Protein AF-X1EH40-F1 (afdb_monomer_lite)

Foldseek 3Di:
DLVVLQVQLVVLLVQLVVLLCVQQVVPDDPVCNPPDDSLRSLQPTDSPSSLRSLVSSCVSPVQPPSSLLVVLSSCVSNLVLVSSLVSLVSNVVSPDQDLSSLLSNLLSCLSVPNLPVSLVSCAVRPCSLVVLLCCLVPPCVVVVVLSSNLSSLSNSCNNPVPPPSSVVSNVVSVVSVVVD

Radius of gyration: 17.13 Å; chains: 1; bounding box: 47×36×47 Å

Secondary structure (DSSP, 8-state):
-HHHHHHHHHHHHHHHHHHHHHHHHTT--TT-TTSS-HHHHHHHS--HHHHHHHHHHHHH-TT-HHHHHHHHHHHHHTT-HHHHHHHHHHHHHTT--SHHHHHHHHHHHHHTT-HHHHHHHTTT-TTHHHHHHHHIIIIIITTT-HHHHHHHHHHHHHH-TT-HHHHHHHHHHHHHHTT-

Sequence (180 aa):
FLFNQEILSSWNSNIGAINQTRAELAYYDPKNFTKSTIDQIRRSIDLSQAENGFNQALINNTANATALHRLTQIKMSRREFSLALEHMQAAWDSGHRDDVTRLLFSDALVADGQPSPAAGVVRNVPRAEGRLMYQAWYRYRQDQDYQRAVYAWQTVMLLNPDSANAKRGLEDAQKRLNQQ

Organism: NCBI:txid412755

pLDDT: mean 94.75, std 6.6, range [62.47, 98.81]

InterPro domains:
  IPR011990 Tetratricopeptide-like helical domain superfamily [G3DSA: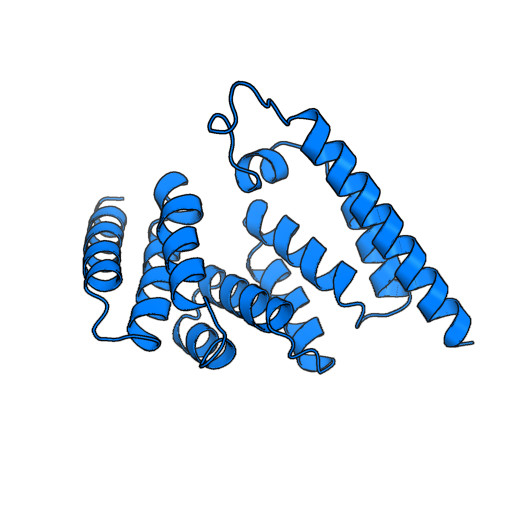1.25.40.10] (35-180)
  IPR011990 Tetratricopeptide-like helical domain superfamily [SSF48452] (47-179)

Structure (mmCIF, N/CA/C/O backbone):
data_AF-X1EH40-F1
#
_entry.id   AF-X1EH40-F1
#
loop_
_atom_site.group_PDB
_atom_site.id
_atom_site.type_symbol
_atom_site.label_atom_id
_atom_site.label_alt_id
_atom_site.label_comp_id
_atom_site.label_asym_id
_atom_site.label_entity_id
_atom_site.label_seq_id
_atom_site.pdbx_PDB_ins_code
_atom_site.Cartn_x
_atom_site.Cartn_y
_atom_site.Cartn_z
_atom_site.occupancy
_atom_site.B_iso_or_equiv
_atom_site.auth_seq_id
_atom_site.auth_comp_id
_atom_site.auth_asym_id
_atom_site.auth_atom_id
_atom_site.pdbx_PDB_model_num
ATOM 1 N N . PHE A 1 1 ? -25.151 -2.953 22.126 1.00 62.47 1 PHE A N 1
ATOM 2 C CA . PHE A 1 1 ? -23.733 -3.333 22.297 1.00 62.47 1 PHE A CA 1
ATOM 3 C C . PHE A 1 1 ? -22.882 -2.989 21.072 1.00 62.47 1 PHE A C 1
ATOM 5 O O . PHE A 1 1 ? -21.914 -2.269 21.260 1.00 62.47 1 PHE A O 1
ATOM 12 N N . LEU A 1 2 ? -23.265 -3.368 19.841 1.00 68.81 2 LEU A N 1
ATOM 13 C CA . LEU A 1 2 ? -22.500 -3.051 18.613 1.00 68.81 2 LEU A CA 1
ATOM 14 C C . LEU A 1 2 ? -22.354 -1.543 18.312 1.00 68.81 2 LEU A C 1
ATOM 16 O O . LEU A 1 2 ? -21.268 -1.083 17.984 1.00 68.81 2 LEU A O 1
ATOM 20 N N . PHE A 1 3 ? -23.407 -0.747 18.527 1.00 74.00 3 PHE A N 1
ATOM 21 C CA . PHE A 1 3 ? -23.386 0.702 18.264 1.00 74.00 3 PHE A CA 1
ATOM 22 C C . PHE A 1 3 ? -22.286 1.461 19.037 1.00 74.00 3 PHE A C 1
ATOM 24 O O . PHE A 1 3 ? -21.640 2.357 18.502 1.00 74.00 3 PHE A O 1
ATOM 31 N N . ASN A 1 4 ? -22.009 1.062 20.284 1.00 86.94 4 ASN A N 1
ATOM 32 C CA . ASN A 1 4 ? -20.937 1.676 21.073 1.00 86.94 4 ASN A CA 1
ATOM 33 C C . ASN A 1 4 ? -19.551 1.302 20.530 1.00 86.94 4 ASN A C 1
ATOM 35 O O . ASN A 1 4 ? -18.644 2.127 20.574 1.00 86.94 4 ASN A O 1
ATOM 39 N N . GLN A 1 5 ? -19.385 0.086 20.001 1.00 90.00 5 GLN A N 1
ATOM 40 C CA . GLN A 1 5 ? -18.120 -0.363 19.417 1.00 90.00 5 GLN A CA 1
ATOM 41 C C . GLN A 1 5 ? -17.812 0.367 18.108 1.00 90.00 5 GLN A C 1
ATOM 43 O O . GLN A 1 5 ? -16.675 0.775 17.895 1.00 90.00 5 GLN A O 1
ATOM 48 N N . GLU A 1 6 ? -18.815 0.621 17.266 1.00 90.88 6 GLU A N 1
ATOM 49 C CA . GLU A 1 6 ? -18.632 1.415 16.045 1.00 90.88 6 GLU A CA 1
ATOM 50 C C . GLU A 1 6 ? -18.223 2.860 16.357 1.00 90.88 6 GLU A C 1
ATOM 52 O O . GLU A 1 6 ? -17.269 3.368 15.766 1.00 90.88 6 GLU A O 1
ATOM 57 N N . ILE A 1 7 ? -18.867 3.502 17.340 1.00 93.00 7 ILE A N 1
ATOM 58 C CA . ILE A 1 7 ? -18.489 4.851 17.789 1.00 93.00 7 ILE A CA 1
ATOM 59 C C . ILE A 1 7 ? -17.058 4.865 18.332 1.00 93.00 7 ILE A C 1
ATOM 61 O O . ILE A 1 7 ? -16.264 5.722 17.942 1.00 93.00 7 ILE A O 1
ATOM 65 N N . LEU A 1 8 ? -16.710 3.912 19.203 1.00 94.69 8 LEU A N 1
ATOM 66 C CA . LEU A 1 8 ? -15.356 3.796 19.749 1.00 94.69 8 LEU A CA 1
ATOM 67 C C . LEU A 1 8 ? -14.327 3.530 18.648 1.00 94.69 8 LEU A C 1
ATOM 69 O O . LEU A 1 8 ? -13.231 4.088 18.683 1.00 94.69 8 LEU A O 1
ATOM 73 N N . SER A 1 9 ? -14.673 2.719 17.650 1.00 96.06 9 SER A N 1
ATOM 74 C CA . SER A 1 9 ? -13.803 2.449 16.512 1.00 96.06 9 SER A CA 1
ATOM 75 C C . SER A 1 9 ? -13.550 3.713 15.688 1.00 96.06 9 SER A C 1
ATOM 77 O O . SER A 1 9 ? -12.394 4.079 15.458 1.00 96.06 9 SER A O 1
ATOM 79 N N . SER A 1 10 ? -14.606 4.439 15.311 1.00 95.56 10 SER A N 1
ATOM 80 C CA . SER A 1 10 ? -14.475 5.699 14.573 1.00 95.56 10 SER A CA 1
ATOM 81 C C . SER A 1 10 ? -13.688 6.739 15.369 1.00 95.56 10 SER A C 1
ATOM 83 O O . SER A 1 10 ? -12.766 7.349 14.828 1.00 95.56 10 SER A O 1
ATOM 85 N N . TRP A 1 11 ? -13.974 6.887 16.665 1.00 96.00 11 TRP A N 1
ATOM 86 C CA . TRP A 1 11 ? -13.242 7.781 17.564 1.00 96.00 11 TRP A CA 1
ATOM 87 C C . TRP A 1 11 ? -11.739 7.480 17.587 1.00 96.00 11 TRP A C 1
ATOM 89 O O . TRP A 1 11 ? -10.923 8.366 17.326 1.00 96.00 11 TRP A O 1
ATOM 99 N N . ASN A 1 12 ? -11.370 6.220 17.824 1.00 97.88 12 ASN A N 1
ATOM 100 C CA . ASN A 1 12 ? -9.972 5.796 17.872 1.00 97.88 12 ASN A CA 1
ATOM 101 C C . ASN A 1 12 ? -9.265 5.981 16.520 1.00 97.88 12 ASN A C 1
ATOM 103 O O . ASN A 1 12 ? -8.137 6.477 16.480 1.00 97.88 12 ASN A O 1
ATOM 107 N N . SER A 1 13 ? -9.938 5.671 15.405 1.00 97.00 13 SER A N 1
ATOM 108 C CA . SER A 1 13 ? -9.366 5.868 14.066 1.00 97.00 13 SER A CA 1
ATOM 109 C C . SER A 1 13 ? -9.135 7.351 13.741 1.00 97.00 13 SER A C 1
ATOM 111 O O . SER A 1 13 ? -8.110 7.700 13.155 1.00 97.00 13 SER A O 1
ATOM 113 N N . ASN A 1 14 ? -10.022 8.243 14.196 1.00 97.69 14 ASN A N 1
ATOM 114 C CA . ASN A 1 14 ? -9.869 9.687 14.026 1.00 97.69 14 ASN A CA 1
ATOM 115 C C . ASN A 1 14 ? -8.721 10.248 14.874 1.00 97.69 14 ASN A C 1
ATOM 117 O O . ASN A 1 14 ? -7.925 11.040 14.369 1.00 97.69 14 ASN A O 1
ATOM 121 N N . ILE A 1 15 ? -8.582 9.811 16.131 1.00 97.69 15 ILE A N 1
ATOM 122 C CA . ILE A 1 15 ? -7.424 10.182 16.962 1.00 97.69 15 ILE A CA 1
ATOM 123 C C . ILE A 1 15 ? -6.126 9.695 16.313 1.00 97.69 15 ILE A C 1
ATOM 125 O O . ILE A 1 15 ? -5.173 10.469 16.211 1.00 97.69 15 ILE A O 1
ATOM 129 N N . GLY A 1 16 ? -6.094 8.451 15.825 1.00 97.94 16 GLY A N 1
ATOM 130 C CA . GLY A 1 16 ? -4.943 7.907 15.102 1.00 97.94 16 GLY A CA 1
ATOM 131 C C . GLY A 1 16 ? -4.559 8.774 13.898 1.00 97.94 16 GLY A C 1
ATOM 132 O O . GLY A 1 16 ? -3.396 9.146 13.744 1.00 97.94 16 GLY A O 1
ATOM 133 N N . ALA A 1 17 ? -5.546 9.188 13.097 1.00 97.62 17 ALA A N 1
ATOM 134 C CA . ALA A 1 17 ? -5.336 10.055 11.939 1.00 97.62 17 ALA A CA 1
ATOM 135 C C . ALA A 1 17 ? -4.817 11.454 12.318 1.00 97.62 17 ALA A C 1
ATOM 137 O O . ALA A 1 17 ? -3.932 11.985 11.640 1.00 97.62 17 ALA A O 1
ATOM 138 N N . ILE A 1 18 ? -5.324 12.044 13.406 1.00 97.81 18 ILE A N 1
ATOM 139 C CA . ILE A 1 18 ? -4.829 13.324 13.932 1.00 97.81 18 ILE A CA 1
ATOM 140 C C . ILE A 1 18 ? -3.374 13.181 14.386 1.00 97.81 18 ILE A C 1
ATOM 142 O O . ILE A 1 18 ? -2.536 13.994 13.997 1.00 97.81 18 ILE A O 1
ATOM 146 N N . ASN A 1 19 ? -3.054 12.143 15.160 1.00 97.69 19 ASN A N 1
ATOM 147 C CA . ASN A 1 19 ? -1.696 11.899 15.648 1.00 97.69 19 ASN A CA 1
ATOM 148 C C . ASN A 1 19 ? -0.714 11.677 14.493 1.00 97.69 19 ASN A C 1
ATOM 150 O O . ASN A 1 19 ? 0.349 12.296 14.476 1.00 97.69 19 ASN A O 1
ATOM 154 N N . GLN A 1 20 ? -1.097 10.882 13.488 1.00 97.44 20 GLN A N 1
ATOM 155 C CA . GLN A 1 20 ? -0.295 10.684 12.281 1.00 97.44 20 GLN A CA 1
ATOM 156 C C . GLN A 1 20 ? -0.038 12.009 11.564 1.00 97.44 20 GLN A C 1
ATOM 158 O O . GLN A 1 20 ? 1.103 12.334 11.253 1.00 97.44 20 GLN A O 1
ATOM 163 N N . THR A 1 21 ? -1.089 12.799 11.340 1.00 95.12 21 THR A N 1
ATOM 164 C CA . THR A 1 21 ? -0.983 14.080 10.631 1.00 95.12 21 THR A CA 1
ATOM 165 C C . THR A 1 21 ? -0.082 15.057 11.382 1.00 95.12 21 THR A C 1
ATOM 167 O O . THR A 1 21 ? 0.744 15.721 10.766 1.00 95.12 21 THR A O 1
ATOM 170 N N . ARG A 1 22 ? -0.193 15.137 12.715 1.00 95.38 22 ARG A N 1
ATOM 171 C CA . ARG A 1 22 ? 0.672 15.999 13.539 1.00 95.38 22 ARG A CA 1
ATOM 172 C C . ARG A 1 22 ? 2.133 15.564 13.468 1.00 95.38 22 ARG A C 1
ATOM 174 O O . ARG A 1 22 ? 2.998 16.422 13.318 1.00 95.38 22 ARG A O 1
ATOM 181 N N . ALA A 1 23 ? 2.393 14.260 13.545 1.00 94.38 23 ALA A N 1
ATOM 182 C CA . ALA A 1 23 ? 3.742 13.718 13.438 1.00 94.38 23 ALA A CA 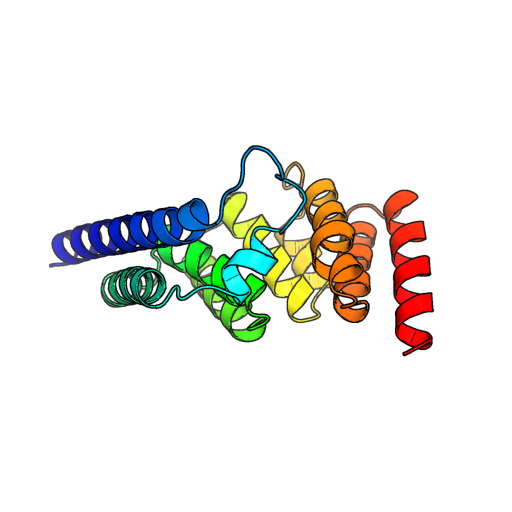1
ATOM 183 C C . ALA A 1 23 ? 4.346 13.989 12.050 1.00 94.38 23 ALA A C 1
ATOM 185 O O . ALA A 1 23 ? 5.477 14.446 11.954 1.00 94.38 23 ALA A O 1
ATOM 186 N N . GLU A 1 24 ? 3.580 13.782 10.975 1.00 93.56 24 GLU A N 1
ATOM 187 C CA . GLU A 1 24 ? 4.025 14.029 9.598 1.00 93.56 24 GLU A CA 1
ATOM 188 C C . GLU A 1 24 ? 4.256 15.523 9.317 1.00 93.56 24 GLU A C 1
ATOM 190 O O . GLU A 1 24 ? 5.284 15.897 8.750 1.00 93.56 24 GLU A O 1
ATOM 195 N N . LEU A 1 25 ? 3.337 16.397 9.748 1.00 91.19 25 LEU A N 1
ATOM 196 C CA . LEU A 1 25 ? 3.435 17.843 9.522 1.00 91.19 25 LEU A CA 1
ATOM 197 C C . LEU A 1 25 ? 4.578 18.503 10.295 1.00 91.19 25 LEU A C 1
ATOM 199 O O . LEU A 1 25 ? 5.074 19.534 9.851 1.00 91.19 25 LEU A O 1
ATOM 203 N N . ALA A 1 26 ? 5.040 17.920 11.404 1.00 90.44 26 ALA A N 1
ATOM 204 C CA . ALA A 1 26 ? 6.204 18.430 12.130 1.00 90.44 26 ALA A CA 1
ATOM 205 C C . ALA A 1 26 ? 7.493 18.425 11.281 1.00 90.44 26 ALA A C 1
ATOM 207 O O . ALA A 1 26 ? 8.421 19.178 11.565 1.00 90.44 26 ALA A O 1
ATOM 208 N N . TYR A 1 27 ? 7.533 17.607 10.225 1.00 86.44 27 TYR A N 1
ATOM 209 C CA . TYR A 1 27 ? 8.657 17.491 9.292 1.00 86.44 27 TYR A CA 1
ATOM 210 C C . TYR A 1 27 ? 8.355 18.108 7.922 1.00 86.44 27 TYR A C 1
ATOM 212 O O . TYR A 1 27 ? 9.181 18.038 7.011 1.00 86.44 27 TYR A O 1
ATOM 220 N N . TYR A 1 28 ? 7.178 18.717 7.766 1.00 80.12 28 TYR A N 1
ATOM 221 C CA . TYR A 1 28 ? 6.794 19.385 6.537 1.00 80.12 28 TYR A CA 1
ATOM 222 C C . TYR A 1 28 ? 7.520 20.727 6.404 1.00 80.12 28 TYR A C 1
ATOM 224 O O . TYR A 1 28 ? 7.293 21.651 7.185 1.00 80.12 28 TYR A O 1
ATOM 232 N N . ASP A 1 29 ? 8.366 20.849 5.380 1.00 81.25 29 ASP A N 1
ATOM 233 C CA . ASP A 1 29 ? 9.013 22.108 5.012 1.00 81.25 29 ASP A CA 1
ATOM 234 C C . ASP A 1 29 ? 8.425 22.639 3.691 1.00 81.25 29 ASP A C 1
ATOM 236 O O . ASP A 1 29 ? 8.780 22.140 2.616 1.00 81.25 29 ASP A O 1
ATOM 240 N N . PRO A 1 30 ? 7.558 23.671 3.725 1.00 78.62 30 PRO A N 1
ATOM 241 C CA . PRO A 1 30 ? 6.945 24.221 2.518 1.00 78.62 30 PRO A CA 1
ATOM 242 C C . PRO A 1 30 ? 7.959 24.860 1.561 1.00 78.62 30 PRO A C 1
ATOM 244 O O . PRO A 1 30 ? 7.657 25.012 0.379 1.00 78.62 30 PRO A O 1
ATOM 247 N N . LYS A 1 31 ? 9.155 25.237 2.036 1.00 81.75 31 LYS A N 1
ATOM 248 C CA . LYS A 1 31 ? 10.212 25.815 1.191 1.00 81.75 31 LYS A CA 1
ATOM 249 C C . LYS A 1 31 ? 11.043 24.744 0.486 1.00 81.75 31 LYS A C 1
ATOM 251 O O . LYS A 1 31 ? 11.683 25.050 -0.513 1.00 81.75 31 LYS A O 1
ATOM 256 N N . ASN A 1 32 ? 11.013 23.503 0.976 1.00 77.00 32 ASN A N 1
ATOM 257 C CA . ASN A 1 32 ? 11.803 22.386 0.459 1.00 77.00 32 ASN A CA 1
ATOM 258 C C . ASN A 1 32 ? 10.954 21.111 0.313 1.00 77.00 32 ASN A C 1
ATOM 260 O O . ASN A 1 32 ? 11.335 20.043 0.794 1.00 77.00 32 ASN A O 1
ATOM 264 N N . PHE A 1 33 ? 9.816 21.205 -0.384 1.00 66.75 33 PHE A N 1
ATOM 265 C CA . PHE A 1 33 ? 8.851 20.102 -0.532 1.00 66.75 33 PHE A CA 1
ATOM 266 C C . PHE A 1 33 ? 9.461 18.810 -1.114 1.00 66.75 33 PHE A C 1
ATOM 268 O O . PHE A 1 33 ? 8.977 17.714 -0.853 1.00 66.75 33 PHE A O 1
ATOM 275 N N . THR A 1 34 ? 10.538 18.912 -1.896 1.00 65.94 34 THR A N 1
ATOM 276 C CA . THR A 1 34 ? 11.214 17.760 -2.516 1.00 65.94 34 THR A CA 1
ATOM 277 C C . THR A 1 34 ? 12.274 17.108 -1.629 1.00 65.94 34 THR A C 1
ATOM 279 O O . THR A 1 34 ? 12.855 16.108 -2.043 1.00 65.94 34 THR A O 1
ATOM 282 N N . LYS A 1 35 ? 12.574 17.667 -0.447 1.00 74.94 35 LYS A N 1
ATOM 283 C CA . LYS A 1 35 ? 13.685 17.203 0.399 1.00 74.94 35 LYS A CA 1
ATOM 284 C C . LYS A 1 35 ? 13.466 15.790 0.934 1.00 74.94 35 LYS A C 1
ATOM 286 O O . LYS A 1 35 ? 14.419 15.020 0.982 1.00 74.94 35 LYS A O 1
ATOM 291 N N . SER A 1 36 ? 12.229 15.468 1.301 1.00 76.75 36 SER A N 1
ATOM 292 C CA . SER A 1 36 ? 11.855 14.146 1.794 1.00 76.75 36 SER A CA 1
ATOM 293 C C . SER A 1 36 ? 10.485 13.749 1.265 1.00 76.75 36 SER A C 1
ATOM 295 O O . SER A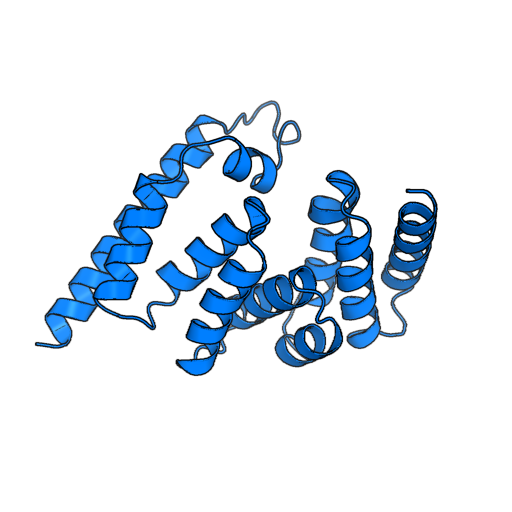 1 36 ? 9.540 14.536 1.298 1.00 76.75 36 SER A O 1
ATOM 297 N N . THR A 1 37 ? 10.357 12.508 0.810 1.00 82.44 37 THR A N 1
ATOM 298 C CA . THR A 1 37 ? 9.058 11.922 0.478 1.00 82.44 37 THR A CA 1
ATOM 299 C C . THR A 1 37 ? 8.252 11.642 1.743 1.00 82.44 37 THR A C 1
ATOM 301 O O . THR A 1 37 ? 8.813 11.461 2.825 1.00 82.44 37 THR A O 1
ATOM 304 N N . ILE A 1 38 ? 6.924 11.537 1.624 1.00 86.25 38 ILE A N 1
ATOM 305 C CA . ILE A 1 38 ? 6.092 11.145 2.774 1.00 86.25 38 ILE A CA 1
ATOM 306 C C . ILE A 1 38 ? 6.475 9.755 3.307 1.00 86.25 38 ILE A C 1
ATOM 308 O O . ILE A 1 38 ? 6.437 9.521 4.510 1.00 86.25 38 ILE A O 1
ATOM 312 N N . ASP A 1 39 ? 6.906 8.845 2.426 1.00 88.81 39 ASP A N 1
ATOM 313 C CA . ASP A 1 39 ? 7.389 7.519 2.815 1.00 88.81 39 ASP A CA 1
ATOM 314 C C . ASP A 1 39 ? 8.721 7.596 3.574 1.00 88.81 39 ASP A C 1
ATOM 316 O O . ASP A 1 39 ? 8.914 6.880 4.554 1.00 88.81 39 ASP A O 1
ATOM 320 N N . GLN A 1 40 ? 9.634 8.482 3.166 1.00 87.69 40 GLN A N 1
ATOM 321 C CA . GLN A 1 40 ? 10.877 8.740 3.899 1.00 87.69 40 GLN A CA 1
ATOM 322 C C . GLN A 1 40 ? 10.592 9.321 5.285 1.00 87.69 40 GLN A C 1
ATOM 324 O O . GLN A 1 40 ? 11.159 8.839 6.262 1.00 87.69 40 GLN A O 1
ATOM 329 N N . ILE A 1 41 ? 9.664 10.277 5.386 1.00 90.38 41 ILE A N 1
ATOM 330 C CA . ILE A 1 41 ? 9.236 10.850 6.669 1.00 90.38 41 ILE A CA 1
ATOM 331 C C . ILE A 1 41 ? 8.664 9.755 7.576 1.00 90.38 41 ILE A C 1
ATOM 333 O O . ILE A 1 41 ? 9.138 9.571 8.691 1.00 90.38 41 ILE A O 1
ATOM 337 N N . ARG A 1 42 ? 7.702 8.961 7.093 1.00 94.12 42 ARG A N 1
ATOM 338 C CA . ARG A 1 42 ? 7.080 7.872 7.874 1.00 94.12 42 ARG A CA 1
ATOM 339 C C . ARG A 1 42 ? 8.065 6.800 8.340 1.00 94.12 42 ARG A C 1
ATOM 341 O O . ARG A 1 42 ? 7.819 6.159 9.359 1.00 94.12 42 ARG A O 1
ATOM 348 N N . ARG A 1 43 ? 9.165 6.595 7.611 1.00 91.69 43 ARG A N 1
ATOM 349 C CA . ARG A 1 43 ? 10.258 5.704 8.029 1.00 91.69 43 ARG A CA 1
ATOM 350 C C . ARG A 1 43 ? 11.093 6.272 9.167 1.00 91.69 43 ARG A C 1
ATOM 352 O O . ARG A 1 43 ? 11.623 5.494 9.951 1.00 91.69 43 ARG A O 1
ATOM 359 N N . SER A 1 44 ? 11.247 7.592 9.233 1.00 90.75 44 SER A N 1
ATOM 360 C CA . SER A 1 44 ? 12.174 8.246 10.159 1.00 90.75 44 SER A CA 1
ATOM 361 C C . SER A 1 44 ? 11.530 8.774 11.440 1.00 90.75 44 SER A C 1
ATOM 363 O O . SER A 1 44 ? 12.254 9.248 12.311 1.00 90.75 44 SER A O 1
ATOM 365 N N . ILE A 1 45 ? 10.200 8.755 11.550 1.00 94.25 45 ILE A N 1
ATOM 366 C CA . ILE A 1 45 ? 9.474 9.338 12.687 1.00 94.25 45 ILE A CA 1
ATOM 367 C C . ILE A 1 45 ? 8.759 8.275 13.519 1.00 94.25 45 ILE A C 1
ATOM 369 O O . ILE A 1 45 ? 8.380 7.208 13.025 1.00 94.25 45 ILE A O 1
ATOM 373 N N . ASP A 1 46 ? 8.524 8.600 14.789 1.00 95.88 46 ASP A N 1
ATOM 374 C CA . ASP A 1 46 ? 7.677 7.790 15.653 1.00 95.88 46 ASP A CA 1
ATOM 375 C C . ASP A 1 46 ? 6.194 7.980 15.285 1.00 95.88 46 ASP A C 1
ATOM 377 O O . ASP A 1 46 ? 5.653 9.085 15.341 1.00 95.88 46 ASP A O 1
ATOM 381 N N . LEU A 1 47 ? 5.539 6.881 14.904 1.00 97.12 47 LEU A N 1
ATOM 382 C CA . LEU A 1 47 ? 4.102 6.816 14.609 1.00 97.12 47 LEU A CA 1
ATOM 383 C C . LEU A 1 47 ? 3.347 5.933 15.609 1.00 97.12 47 LEU A C 1
ATOM 385 O O . LEU A 1 47 ? 2.176 5.630 15.384 1.00 97.12 47 LEU A O 1
ATOM 389 N N . SER A 1 48 ? 3.978 5.542 16.719 1.00 97.44 48 SER A N 1
ATOM 390 C CA . SER A 1 48 ? 3.417 4.625 17.716 1.00 97.44 48 SER A CA 1
ATOM 391 C C . SER A 1 48 ? 2.048 5.076 18.231 1.00 97.44 48 SER A C 1
ATOM 393 O O . SER A 1 48 ? 1.119 4.274 18.319 1.00 97.44 48 SER A O 1
ATOM 395 N N . GLN A 1 49 ? 1.871 6.375 18.496 1.00 97.56 49 GLN A N 1
ATOM 396 C CA . GLN A 1 49 ? 0.585 6.927 18.934 1.00 97.56 49 GLN A CA 1
ATOM 397 C C . GLN A 1 49 ? -0.507 6.831 17.862 1.00 97.56 49 GLN A C 1
ATOM 399 O O . GLN A 1 49 ? -1.678 6.630 18.192 1.00 97.56 49 GLN A O 1
ATOM 404 N N . ALA A 1 50 ? -0.146 6.985 16.587 1.00 98.12 50 ALA A N 1
ATOM 405 C CA . ALA A 1 50 ? -1.084 6.831 15.482 1.00 98.12 50 ALA A CA 1
ATOM 406 C C . ALA A 1 50 ? -1.471 5.360 15.293 1.00 98.12 50 ALA A C 1
ATOM 408 O O . ALA A 1 50 ? -2.658 5.036 15.266 1.00 98.12 50 ALA A O 1
ATOM 409 N N . GLU A 1 51 ? -0.474 4.472 15.238 1.00 98.38 51 GLU A N 1
ATOM 410 C CA . GLU A 1 51 ? -0.669 3.025 15.118 1.00 98.38 51 GLU A CA 1
ATOM 411 C C . GLU A 1 51 ? -1.502 2.475 16.277 1.00 98.38 51 GLU A C 1
ATOM 413 O O . GLU A 1 51 ? -2.416 1.693 16.039 1.00 98.38 51 GLU A O 1
ATOM 418 N N . ASN A 1 52 ? -1.274 2.935 17.513 1.00 98.31 52 ASN A N 1
ATOM 419 C CA . ASN A 1 52 ? -2.105 2.550 18.651 1.00 98.31 52 ASN A CA 1
ATOM 420 C C . ASN A 1 52 ? -3.571 2.960 18.448 1.00 98.31 52 ASN A C 1
ATOM 422 O O . ASN A 1 52 ? -4.460 2.143 18.657 1.00 98.31 52 ASN A O 1
ATOM 426 N N . GLY A 1 53 ? -3.840 4.186 17.986 1.00 98.38 53 GLY A N 1
ATOM 427 C CA . GLY A 1 53 ? -5.205 4.627 17.677 1.00 98.38 53 GLY A CA 1
ATOM 428 C C . GLY A 1 53 ? -5.884 3.744 16.625 1.00 98.38 53 GLY A C 1
ATOM 429 O O . GLY A 1 53 ? -7.021 3.313 16.811 1.00 98.38 53 GLY A O 1
ATOM 430 N N . PHE A 1 54 ? -5.177 3.395 15.548 1.00 98.62 54 PHE A N 1
ATOM 431 C CA . PHE A 1 54 ? -5.715 2.492 14.527 1.00 98.62 54 PHE A CA 1
ATOM 432 C C . PHE A 1 54 ? -5.918 1.067 15.052 1.00 98.62 54 PHE A C 1
ATOM 434 O O . PHE A 1 54 ? -6.967 0.478 14.811 1.00 98.62 54 PHE A O 1
ATOM 441 N N . ASN A 1 55 ? -4.984 0.533 15.836 1.00 98.44 55 ASN A N 1
ATOM 442 C CA . ASN A 1 55 ? -5.120 -0.790 16.441 1.00 98.44 55 ASN A CA 1
ATOM 443 C C . ASN A 1 55 ? -6.301 -0.844 17.423 1.00 98.44 55 ASN A C 1
ATOM 445 O O . ASN A 1 55 ? -7.087 -1.786 17.383 1.00 98.44 55 ASN A O 1
ATOM 449 N N . GLN A 1 56 ? -6.502 0.194 18.243 1.00 98.31 56 GLN A N 1
ATOM 450 C CA . GLN A 1 56 ? -7.689 0.309 19.100 1.00 98.31 56 GLN A CA 1
ATOM 451 C C . GLN A 1 56 ? -8.980 0.396 18.280 1.00 98.31 56 GLN A C 1
ATOM 453 O O . GLN A 1 56 ? -10.004 -0.171 18.670 1.00 98.31 56 GLN A O 1
ATOM 458 N N . ALA A 1 57 ? -8.952 1.058 17.122 1.00 98.31 57 ALA A N 1
ATOM 459 C CA . ALA A 1 57 ? -10.094 1.063 16.220 1.00 98.31 57 ALA A CA 1
ATOM 460 C C . ALA A 1 57 ? -10.424 -0.348 15.707 1.00 98.31 57 ALA A C 1
ATOM 462 O O . ALA A 1 57 ? -11.600 -0.718 15.702 1.00 98.31 57 ALA A O 1
ATOM 463 N N . LEU A 1 58 ? -9.405 -1.138 15.352 1.00 98.00 58 LEU A N 1
ATOM 464 C CA . LEU A 1 58 ? -9.560 -2.516 14.873 1.00 98.00 58 LEU A CA 1
ATOM 465 C C . LEU A 1 58 ? -9.999 -3.502 15.959 1.00 98.00 58 LEU A C 1
ATOM 467 O O . LEU A 1 58 ? -10.756 -4.418 15.658 1.00 98.00 58 LEU A O 1
ATOM 471 N N . ILE A 1 59 ? -9.604 -3.290 17.218 1.00 97.62 59 ILE A N 1
ATOM 472 C CA . ILE A 1 59 ? -10.117 -4.074 18.357 1.00 97.62 59 ILE A CA 1
ATOM 473 C C . ILE A 1 59 ? -11.641 -3.922 18.480 1.00 97.62 59 ILE A C 1
ATOM 475 O O . ILE A 1 59 ? -12.337 -4.882 18.801 1.00 97.62 59 ILE A O 1
ATOM 479 N N . ASN A 1 60 ? -12.167 -2.721 18.223 1.00 96.44 60 ASN A N 1
ATOM 480 C CA . ASN A 1 60 ? -13.601 -2.442 18.324 1.00 96.44 60 ASN A CA 1
ATOM 481 C C . ASN A 1 60 ? -14.376 -2.790 17.043 1.00 96.44 60 ASN A C 1
ATOM 483 O O . ASN A 1 60 ? -15.538 -3.175 17.117 1.00 96.44 60 ASN A O 1
ATOM 487 N N . ASN A 1 61 ? -13.752 -2.643 15.875 1.00 97.50 61 ASN A N 1
ATOM 488 C CA . ASN A 1 61 ? -14.309 -3.039 14.587 1.00 97.50 61 ASN A CA 1
ATOM 489 C C . ASN A 1 61 ? -13.165 -3.432 13.646 1.00 97.50 61 ASN A C 1
ATOM 491 O O . ASN A 1 61 ? -12.483 -2.568 13.088 1.00 97.50 61 ASN A O 1
ATOM 495 N N . THR A 1 62 ? -12.995 -4.736 13.440 1.00 97.31 62 THR A N 1
ATOM 496 C CA . THR A 1 62 ? -11.934 -5.306 12.598 1.00 97.31 62 THR A CA 1
ATOM 497 C C . THR A 1 62 ? -12.042 -4.888 11.131 1.00 97.31 62 THR A C 1
ATOM 499 O O . THR A 1 62 ? -11.044 -4.915 10.418 1.00 97.31 62 THR A O 1
ATOM 502 N N . ALA A 1 63 ? -13.224 -4.445 10.691 1.00 97.12 63 ALA A N 1
ATOM 503 C CA . ALA A 1 63 ? -13.505 -3.973 9.342 1.00 97.12 63 ALA A CA 1
ATOM 504 C C . ALA A 1 63 ? -13.397 -2.442 9.192 1.00 97.12 63 ALA A C 1
ATOM 506 O O . ALA A 1 63 ? -13.855 -1.897 8.185 1.00 97.12 63 ALA A O 1
ATOM 507 N N . ASN A 1 64 ? -12.836 -1.706 10.161 1.00 98.19 64 ASN A N 1
ATOM 508 C CA . ASN A 1 64 ? -12.703 -0.249 10.050 1.00 98.19 64 ASN A CA 1
ATOM 509 C C . ASN A 1 64 ? -11.750 0.139 8.898 1.00 98.19 64 ASN A C 1
ATOM 511 O O . ASN A 1 64 ? -10.527 0.068 9.031 1.00 98.19 64 ASN A O 1
ATOM 515 N N . ALA A 1 65 ? -12.322 0.599 7.780 1.00 97.38 65 ALA A N 1
ATOM 516 C CA . ALA A 1 65 ? -11.581 0.934 6.564 1.00 97.38 65 ALA A CA 1
ATOM 517 C C . ALA A 1 65 ? -10.506 2.006 6.796 1.00 97.38 65 ALA A C 1
ATOM 519 O O . ALA A 1 65 ? -9.379 1.848 6.334 1.00 97.38 65 ALA A O 1
ATOM 520 N N . THR A 1 66 ? -10.807 3.055 7.570 1.00 97.75 66 THR A N 1
ATOM 521 C CA . THR A 1 66 ? -9.841 4.119 7.883 1.00 97.75 66 THR A CA 1
ATOM 522 C C . THR A 1 66 ? -8.602 3.555 8.571 1.00 97.75 66 THR A C 1
ATOM 524 O O . THR A 1 66 ? -7.482 3.872 8.172 1.00 97.75 66 THR A O 1
ATOM 527 N N . ALA A 1 67 ? -8.789 2.710 9.587 1.00 98.56 67 ALA A N 1
ATOM 528 C CA . ALA A 1 67 ? -7.685 2.102 10.317 1.00 98.56 67 ALA A CA 1
ATOM 529 C C . ALA A 1 67 ? -6.862 1.163 9.420 1.00 98.56 67 ALA A C 1
ATOM 531 O O . ALA A 1 67 ? -5.639 1.297 9.369 1.00 98.56 67 ALA A O 1
ATOM 532 N N . LEU A 1 68 ? -7.520 0.286 8.653 1.00 98.75 68 LEU A N 1
ATOM 533 C CA . LEU A 1 68 ? -6.853 -0.647 7.735 1.00 98.75 68 LEU A CA 1
ATOM 534 C C . LEU A 1 68 ? -6.053 0.088 6.651 1.00 98.75 68 LEU A C 1
ATOM 536 O O . LEU A 1 68 ? -4.885 -0.227 6.415 1.00 98.75 68 LEU A O 1
ATOM 540 N N . HIS A 1 69 ? -6.634 1.114 6.024 1.00 98.62 69 HIS A N 1
ATOM 541 C CA . HIS A 1 69 ? -5.964 1.910 4.991 1.00 98.62 69 HIS A CA 1
ATOM 542 C C . HIS A 1 69 ? -4.751 2.659 5.545 1.00 98.62 69 HIS A C 1
ATOM 544 O O . HIS A 1 69 ? -3.690 2.678 4.918 1.00 98.62 69 HIS A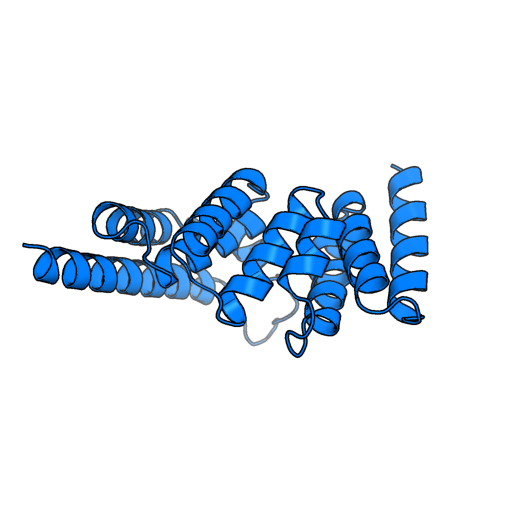 O 1
ATOM 550 N N . ARG A 1 70 ? -4.888 3.283 6.720 1.00 98.44 70 ARG A N 1
ATOM 551 C CA . ARG A 1 70 ? -3.812 4.067 7.342 1.00 98.44 70 ARG A CA 1
ATOM 552 C C . ARG A 1 70 ? -2.669 3.182 7.822 1.00 98.44 70 ARG A C 1
ATOM 554 O O . ARG A 1 70 ? -1.515 3.503 7.541 1.00 98.44 70 ARG A O 1
ATOM 561 N N . LEU A 1 71 ? -2.974 2.050 8.458 1.00 98.75 71 LEU A N 1
ATOM 562 C CA . LEU A 1 71 ? -1.962 1.061 8.823 1.00 98.75 71 LEU A CA 1
ATOM 563 C C . LEU A 1 71 ? -1.246 0.544 7.577 1.00 98.75 71 LEU A C 1
ATOM 565 O O . LEU A 1 71 ? -0.024 0.609 7.532 1.00 98.75 71 LEU A O 1
ATOM 569 N N . THR A 1 72 ? -1.971 0.172 6.519 1.00 98.62 72 THR A N 1
ATOM 570 C CA . THR A 1 72 ? -1.364 -0.231 5.236 1.00 98.62 72 THR A CA 1
ATOM 571 C C . THR A 1 72 ? -0.357 0.801 4.739 1.00 98.62 72 THR A C 1
ATOM 573 O O . THR A 1 72 ? 0.771 0.455 4.405 1.00 98.62 72 THR A O 1
ATOM 576 N N . GLN A 1 73 ? -0.718 2.085 4.726 1.00 97.69 73 GLN A N 1
ATOM 577 C CA . GLN A 1 73 ? 0.194 3.146 4.296 1.00 97.69 73 GLN A CA 1
ATOM 578 C C . GLN A 1 73 ? 1.454 3.235 5.166 1.00 97.69 73 GLN A C 1
ATOM 580 O O . GLN A 1 73 ? 2.545 3.375 4.618 1.00 97.69 73 GLN A O 1
ATOM 585 N N . ILE A 1 74 ? 1.318 3.140 6.492 1.00 97.69 74 ILE A N 1
ATOM 586 C CA . ILE A 1 74 ? 2.453 3.162 7.428 1.00 97.69 74 ILE A CA 1
ATOM 587 C C . ILE A 1 74 ? 3.362 1.952 7.193 1.00 97.69 74 ILE A C 1
ATOM 589 O O . ILE A 1 74 ? 4.573 2.112 7.027 1.00 97.69 74 ILE A O 1
ATOM 593 N N . LYS A 1 75 ? 2.777 0.753 7.117 1.00 98.19 75 LYS A N 1
ATOM 594 C CA . LYS A 1 75 ? 3.488 -0.510 6.893 1.00 98.19 75 LYS A CA 1
ATOM 595 C C . LYS A 1 75 ? 4.220 -0.518 5.553 1.00 98.19 75 LYS A C 1
ATOM 597 O O . LYS A 1 75 ? 5.400 -0.854 5.502 1.00 98.19 75 LYS A O 1
ATOM 602 N N . MET A 1 76 ? 3.582 -0.022 4.494 1.00 96.81 76 MET A N 1
ATOM 603 C CA . MET A 1 76 ? 4.212 0.170 3.184 1.00 96.81 76 MET A CA 1
ATOM 604 C C . MET A 1 76 ? 5.422 1.102 3.257 1.00 96.81 76 MET A C 1
ATOM 606 O O . MET A 1 76 ? 6.476 0.771 2.717 1.00 96.81 76 MET A O 1
ATOM 610 N N . SER A 1 77 ? 5.304 2.249 3.938 1.00 95.06 77 SER A N 1
ATOM 611 C CA . SER A 1 77 ? 6.434 3.168 4.106 1.00 95.06 77 SER A CA 1
ATOM 612 C C . SER A 1 77 ? 7.580 2.500 4.871 1.00 95.06 77 SER A C 1
ATOM 614 O O . SER A 1 77 ? 8.731 2.618 4.461 1.00 95.06 77 SER A O 1
ATOM 616 N N . ARG A 1 78 ? 7.279 1.733 5.926 1.00 95.12 78 ARG A N 1
ATOM 617 C CA . ARG A 1 78 ? 8.263 0.992 6.738 1.00 95.12 78 ARG A CA 1
ATOM 618 C C . ARG A 1 78 ? 8.803 -0.286 6.095 1.00 95.12 78 ARG A C 1
ATOM 620 O O . ARG A 1 78 ? 9.630 -0.957 6.699 1.00 95.12 78 ARG A O 1
ATOM 627 N N . ARG A 1 79 ? 8.397 -0.593 4.859 1.00 94.75 79 ARG A N 1
ATOM 628 C CA . ARG A 1 79 ? 8.761 -1.825 4.139 1.00 94.75 79 ARG A CA 1
ATOM 629 C C . ARG A 1 79 ? 8.271 -3.111 4.823 1.00 94.75 79 ARG A C 1
ATOM 631 O O . ARG A 1 79 ? 8.766 -4.198 4.544 1.00 94.75 79 ARG A O 1
ATOM 638 N N . GLU A 1 80 ? 7.253 -2.998 5.670 1.00 97.12 80 GLU A N 1
ATOM 639 C CA . GLU A 1 80 ? 6.540 -4.104 6.315 1.00 97.12 80 GLU A CA 1
ATOM 640 C C . GLU A 1 80 ? 5.441 -4.627 5.365 1.00 97.12 80 GLU A C 1
ATOM 642 O O . GLU A 1 80 ? 4.248 -4.565 5.658 1.00 97.12 80 GLU A O 1
ATOM 647 N N . PHE A 1 81 ? 5.834 -5.075 4.167 1.00 97.69 81 PHE A N 1
ATOM 648 C CA . PHE A 1 81 ? 4.905 -5.303 3.049 1.00 97.69 81 PHE A CA 1
ATOM 649 C C . PHE A 1 81 ? 3.873 -6.402 3.309 1.00 97.69 81 PHE A C 1
ATOM 651 O O . PHE A 1 81 ? 2.706 -6.217 2.979 1.00 97.69 81 PHE A O 1
ATOM 658 N N . SER A 1 82 ? 4.262 -7.495 3.965 1.00 98.00 82 SER A N 1
ATOM 659 C CA . SER A 1 82 ? 3.325 -8.578 4.281 1.00 98.00 82 SER A CA 1
ATOM 660 C C . SER A 1 82 ? 2.266 -8.147 5.306 1.00 98.00 82 SER A C 1
ATOM 662 O O . SER A 1 82 ? 1.106 -8.514 5.162 1.00 98.00 82 SER A O 1
ATOM 664 N N . LEU A 1 83 ? 2.614 -7.283 6.272 1.00 98.44 83 LEU A N 1
ATOM 665 C CA . LEU A 1 83 ? 1.633 -6.687 7.196 1.00 98.44 83 LEU A CA 1
ATOM 666 C C . LEU A 1 83 ? 0.712 -5.690 6.480 1.00 98.44 83 LEU A C 1
ATOM 668 O O . LEU A 1 83 ? -0.483 -5.623 6.759 1.00 98.44 83 LEU A O 1
ATOM 672 N N . ALA A 1 84 ? 1.246 -4.919 5.528 1.00 98.62 84 ALA A N 1
ATOM 673 C CA . ALA A 1 84 ? 0.418 -4.062 4.684 1.00 98.62 84 ALA A CA 1
ATOM 674 C C . ALA A 1 84 ? -0.592 -4.883 3.865 1.00 98.62 84 ALA A C 1
ATOM 676 O O . ALA A 1 84 ? -1.757 -4.498 3.754 1.00 98.62 84 ALA A O 1
ATOM 677 N N . LEU A 1 85 ? -0.152 -6.020 3.319 1.00 98.75 85 LEU A N 1
ATOM 678 C CA . LEU A 1 85 ? -1.016 -6.936 2.589 1.00 98.75 85 LEU A CA 1
ATOM 679 C C . LEU A 1 85 ? -2.089 -7.541 3.497 1.00 98.75 85 LEU A C 1
ATOM 681 O O . LEU A 1 85 ? -3.251 -7.553 3.106 1.00 98.75 85 LEU A O 1
ATOM 685 N N . GLU A 1 86 ? -1.734 -7.966 4.710 1.00 98.62 86 GLU A N 1
ATOM 686 C CA . GLU A 1 86 ? -2.680 -8.503 5.694 1.00 98.62 86 GLU A CA 1
ATOM 687 C C . GLU A 1 86 ? -3.814 -7.512 6.002 1.00 98.62 86 GLU A C 1
ATOM 689 O O . GLU A 1 86 ? -4.991 -7.870 5.941 1.00 98.62 86 GLU A O 1
ATOM 694 N N . HIS A 1 87 ? -3.490 -6.238 6.249 1.00 98.75 87 HIS A N 1
ATOM 695 C CA . HIS A 1 87 ? -4.506 -5.211 6.496 1.00 98.75 87 HIS A CA 1
ATOM 696 C C . HIS A 1 87 ? -5.434 -4.991 5.295 1.00 98.75 87 HIS A C 1
ATOM 698 O O . HIS A 1 87 ? -6.646 -4.833 5.465 1.00 98.75 87 HIS A O 1
ATOM 704 N N . MET A 1 88 ? -4.897 -4.989 4.073 1.00 98.81 88 MET A N 1
ATOM 705 C CA . MET A 1 88 ? -5.733 -4.825 2.884 1.00 98.81 88 MET A CA 1
ATOM 706 C C . MET A 1 88 ? -6.538 -6.074 2.544 1.00 98.81 88 MET A C 1
ATOM 708 O O . MET A 1 88 ? -7.664 -5.938 2.067 1.00 98.81 88 MET A O 1
ATOM 712 N N . GLN A 1 89 ? -6.021 -7.264 2.846 1.00 98.62 89 GLN A N 1
ATOM 713 C CA . GLN A 1 89 ? -6.774 -8.507 2.749 1.00 98.62 89 GLN A CA 1
ATOM 714 C C . GLN A 1 89 ? -7.949 -8.492 3.731 1.00 98.62 89 GLN A C 1
ATOM 716 O O . GLN A 1 89 ? -9.072 -8.753 3.322 1.00 98.62 89 GLN A O 1
ATOM 721 N N . ALA A 1 90 ? -7.744 -8.056 4.978 1.00 98.56 90 ALA A N 1
ATOM 722 C CA . ALA A 1 90 ? -8.835 -7.887 5.940 1.00 98.56 90 ALA A CA 1
ATOM 723 C C . ALA A 1 90 ? -9.899 -6.885 5.450 1.00 98.56 90 ALA A C 1
ATOM 725 O O . ALA A 1 90 ? -11.101 -7.128 5.592 1.00 98.56 90 ALA A O 1
ATOM 726 N N . ALA A 1 91 ? -9.482 -5.778 4.821 1.00 98.56 91 ALA A N 1
ATOM 727 C CA . ALA A 1 91 ? -10.414 -4.817 4.229 1.00 98.56 91 ALA A CA 1
ATOM 728 C C . ALA A 1 91 ? -11.208 -5.449 3.073 1.00 98.56 91 ALA A C 1
ATOM 730 O O . ALA A 1 91 ? -12.424 -5.271 2.966 1.00 98.56 91 ALA A O 1
ATOM 731 N N . TRP A 1 92 ? -10.521 -6.216 2.225 1.00 98.44 92 TRP A N 1
ATOM 732 C CA . TRP A 1 92 ? -11.119 -6.931 1.108 1.00 98.44 92 TRP A CA 1
ATOM 733 C C . TRP A 1 92 ? -12.102 -8.010 1.577 1.00 98.44 92 TRP A C 1
ATOM 735 O O . TRP A 1 92 ? -13.229 -8.085 1.085 1.00 98.44 92 TRP A O 1
ATOM 745 N N . ASP A 1 93 ? -11.747 -8.806 2.571 1.00 98.31 93 ASP A N 1
ATOM 746 C CA . ASP A 1 93 ? -12.601 -9.879 3.082 1.00 98.31 93 ASP A CA 1
ATOM 747 C C . ASP A 1 93 ? -13.828 -9.324 3.816 1.00 98.31 93 ASP A C 1
ATOM 749 O O . ASP A 1 93 ? -14.902 -9.919 3.775 1.00 98.31 93 ASP A O 1
ATOM 753 N N . SER A 1 94 ? -13.717 -8.112 4.369 1.00 97.81 94 SER A N 1
ATOM 754 C CA . SER A 1 94 ? -14.833 -7.365 4.966 1.00 97.81 94 SER A CA 1
ATOM 755 C C . SER A 1 94 ? -15.769 -6.700 3.942 1.00 97.81 94 SER A C 1
ATOM 757 O O . SER A 1 94 ? -16.711 -6.008 4.321 1.00 97.81 94 SER A O 1
ATOM 759 N N . GLY A 1 95 ? -15.523 -6.882 2.640 1.00 98.19 95 GLY A N 1
ATOM 760 C CA . GLY A 1 95 ? -16.397 -6.393 1.569 1.00 98.19 95 GLY A CA 1
ATOM 761 C C . GLY A 1 95 ? -16.103 -4.977 1.060 1.00 98.19 95 GLY A C 1
ATOM 762 O O . GLY A 1 95 ? -16.821 -4.498 0.182 1.00 98.19 95 GLY A O 1
ATOM 763 N N . HIS A 1 96 ? -15.039 -4.308 1.520 1.00 98.00 96 HIS A N 1
ATOM 764 C CA . HIS A 1 96 ? -14.676 -2.976 1.013 1.00 98.00 96 HIS A CA 1
ATOM 765 C C . HIS A 1 96 ? -14.171 -3.056 -0.432 1.00 98.00 96 HIS A C 1
ATOM 767 O O . HIS A 1 96 ? -13.243 -3.806 -0.741 1.00 98.00 96 HIS A O 1
ATOM 773 N N . ARG A 1 97 ? -14.796 -2.317 -1.353 1.00 97.19 97 ARG A N 1
ATOM 774 C CA . ARG A 1 97 ? -14.490 -2.353 -2.801 1.00 97.19 97 ARG A CA 1
ATOM 775 C C . ARG A 1 97 ? -14.414 -0.968 -3.440 1.00 97.19 97 ARG A C 1
ATOM 777 O O . ARG A 1 97 ? -14.367 -0.872 -4.663 1.00 97.19 97 ARG A O 1
ATOM 784 N N . ASP A 1 98 ? -14.415 0.095 -2.644 1.00 97.06 98 ASP A N 1
ATOM 785 C CA . ASP A 1 98 ? -14.221 1.448 -3.156 1.00 97.06 98 ASP A CA 1
ATOM 786 C C . ASP A 1 98 ? -12.826 1.607 -3.790 1.00 97.06 98 ASP A C 1
ATOM 788 O O . ASP A 1 98 ? -11.906 0.817 -3.547 1.00 97.06 98 ASP A O 1
ATOM 792 N N . ASP A 1 99 ? -12.660 2.646 -4.605 1.00 97.44 99 ASP A N 1
ATOM 793 C CA . ASP A 1 99 ? -11.422 2.873 -5.350 1.00 97.44 99 ASP A CA 1
ATOM 794 C C . ASP A 1 99 ? -10.194 2.996 -4.437 1.00 97.44 99 ASP A C 1
ATOM 796 O O . ASP A 1 99 ? -9.125 2.509 -4.799 1.00 97.44 99 ASP A O 1
ATOM 800 N N . VAL A 1 100 ? -10.314 3.585 -3.239 1.00 96.75 100 VAL A N 1
ATOM 801 C CA . VAL A 1 100 ? -9.175 3.713 -2.315 1.00 96.75 100 VAL A CA 1
ATOM 802 C C . VAL A 1 100 ? -8.741 2.339 -1.823 1.00 96.75 100 VAL A C 1
ATOM 804 O O . VAL A 1 100 ? -7.548 2.031 -1.877 1.00 96.75 100 VAL A O 1
ATOM 807 N N . THR A 1 101 ? -9.695 1.497 -1.417 1.00 98.31 101 THR A N 1
ATOM 808 C CA . THR A 1 101 ? -9.416 0.113 -1.016 1.00 98.31 101 THR A CA 1
ATOM 809 C C . THR A 1 101 ? -8.750 -0.664 -2.145 1.00 98.31 101 THR A C 1
ATOM 811 O O . THR A 1 101 ? -7.716 -1.294 -1.937 1.00 98.31 101 THR A O 1
ATOM 814 N N . ARG A 1 102 ? -9.294 -0.593 -3.363 1.00 98.62 102 ARG A N 1
ATOM 815 C CA . ARG A 1 102 ? -8.745 -1.317 -4.520 1.00 98.62 102 ARG A CA 1
ATOM 816 C C . ARG A 1 102 ? -7.323 -0.868 -4.843 1.00 98.62 102 ARG A C 1
ATOM 818 O O . ARG A 1 102 ? -6.448 -1.710 -5.033 1.00 98.62 102 ARG A O 1
ATOM 825 N N . LEU A 1 103 ? -7.079 0.443 -4.864 1.00 98.50 103 LEU A N 1
ATOM 826 C CA . LEU A 1 103 ? -5.753 1.001 -5.128 1.00 98.50 103 LEU A CA 1
ATOM 827 C C . LEU A 1 103 ? -4.748 0.592 -4.047 1.00 98.50 103 LEU A C 1
ATOM 829 O O . LEU A 1 103 ? -3.678 0.103 -4.385 1.00 98.50 103 LEU A O 1
ATOM 833 N N . LEU A 1 104 ? -5.083 0.735 -2.761 1.00 98.25 104 LEU A N 1
ATOM 834 C CA . LEU A 1 104 ? -4.174 0.346 -1.676 1.00 98.25 104 LEU A CA 1
ATOM 835 C C . LEU A 1 104 ? -3.916 -1.161 -1.636 1.00 98.25 104 LEU A C 1
ATOM 837 O O . LEU A 1 104 ? -2.796 -1.572 -1.344 1.00 98.25 104 LEU A O 1
ATOM 841 N N . PHE A 1 105 ? -4.916 -1.980 -1.959 1.00 98.75 105 PHE A N 1
ATOM 842 C CA . PHE A 1 105 ? -4.738 -3.424 -2.000 1.00 98.75 105 PHE A CA 1
ATOM 843 C C . PHE A 1 105 ? -3.834 -3.839 -3.163 1.00 98.75 105 PHE A C 1
ATOM 845 O O . PHE A 1 105 ? -2.914 -4.626 -2.967 1.00 98.75 105 PHE A O 1
ATOM 852 N N . SER A 1 106 ? -4.014 -3.239 -4.344 1.00 98.75 106 SER A N 1
ATOM 853 C CA . SER A 1 106 ? -3.072 -3.404 -5.456 1.00 98.75 106 SER A CA 1
ATOM 854 C C . SER A 1 106 ? -1.664 -2.952 -5.079 1.00 98.75 106 SER A C 1
ATOM 856 O O . SER A 1 106 ? -0.713 -3.657 -5.397 1.00 98.75 106 SER A O 1
ATOM 858 N N . ASP A 1 107 ? -1.506 -1.814 -4.400 1.00 98.44 107 ASP A N 1
ATOM 859 C CA . ASP A 1 107 ? -0.190 -1.341 -3.960 1.00 98.44 107 ASP A CA 1
ATOM 860 C C . ASP A 1 107 ? 0.486 -2.370 -3.027 1.00 98.44 107 ASP A C 1
ATOM 862 O O . ASP A 1 107 ? 1.671 -2.664 -3.186 1.00 98.44 107 ASP A O 1
ATOM 866 N N . ALA A 1 108 ? -0.264 -2.946 -2.079 1.00 98.62 108 ALA A N 1
ATOM 867 C CA . ALA A 1 108 ? 0.241 -3.965 -1.158 1.00 98.62 108 ALA A CA 1
ATOM 868 C C . ALA A 1 108 ? 0.602 -5.277 -1.878 1.00 98.62 108 ALA A C 1
ATOM 870 O O . ALA A 1 108 ? 1.687 -5.811 -1.662 1.00 98.62 108 ALA A O 1
ATOM 871 N N . LEU A 1 109 ? -0.252 -5.745 -2.796 1.00 98.81 109 LEU A N 1
ATOM 872 C CA . LEU A 1 109 ? 0.013 -6.915 -3.642 1.00 98.81 109 LEU A CA 1
ATOM 873 C C . LEU A 1 109 ? 1.272 -6.722 -4.496 1.00 98.81 109 LEU A C 1
ATOM 875 O O . LEU A 1 109 ? 2.105 -7.619 -4.578 1.00 98.81 109 LEU A O 1
ATOM 879 N N . VAL A 1 110 ? 1.459 -5.542 -5.096 1.00 98.69 110 VAL A N 1
ATOM 880 C CA . VAL A 1 110 ? 2.684 -5.210 -5.842 1.00 98.69 110 VAL A CA 1
ATOM 881 C C . VAL A 1 110 ? 3.915 -5.305 -4.951 1.00 98.69 110 VAL A C 1
ATOM 883 O O . VAL A 1 110 ? 4.916 -5.905 -5.343 1.00 98.69 110 VAL A O 1
ATOM 886 N N . ALA A 1 111 ? 3.853 -4.721 -3.756 1.00 98.06 111 ALA A N 1
ATOM 887 C CA . ALA A 1 111 ? 4.991 -4.684 -2.848 1.00 98.06 111 ALA A CA 1
ATOM 888 C C . ALA A 1 111 ? 5.366 -6.059 -2.278 1.00 98.06 111 ALA A C 1
ATOM 890 O O . ALA A 1 111 ? 6.536 -6.284 -1.957 1.00 98.06 111 ALA A O 1
ATOM 891 N N . ASP A 1 112 ? 4.385 -6.954 -2.175 1.00 98.06 112 ASP A N 1
ATOM 892 C CA . ASP A 1 112 ? 4.540 -8.350 -1.762 1.00 98.06 112 ASP A CA 1
ATOM 893 C C . ASP A 1 112 ? 4.929 -9.285 -2.930 1.00 98.06 112 ASP A C 1
ATOM 895 O O . ASP A 1 112 ? 5.232 -10.454 -2.724 1.00 98.06 112 ASP A O 1
ATOM 899 N N . GLY A 1 113 ? 4.997 -8.776 -4.167 1.00 98.06 113 GLY A N 1
ATOM 900 C CA . GLY A 1 113 ? 5.464 -9.546 -5.326 1.00 98.06 113 GLY A CA 1
ATOM 901 C C . GLY A 1 113 ? 4.369 -10.260 -6.111 1.00 98.06 113 GLY A C 1
ATOM 902 O O . GLY A 1 113 ? 4.632 -11.264 -6.772 1.00 98.06 113 GLY A O 1
ATOM 903 N N . GLN A 1 114 ? 3.151 -9.715 -6.110 1.00 98.62 114 GLN A N 1
ATOM 904 C CA . GLN A 1 114 ? 1.977 -10.286 -6.773 1.00 98.62 114 GLN A CA 1
ATOM 905 C C . GLN A 1 114 ? 1.392 -9.371 -7.882 1.00 98.62 114 GLN A C 1
ATOM 907 O O . GLN A 1 114 ? 0.251 -8.914 -7.766 1.00 98.62 114 GLN A O 1
ATOM 912 N N . PRO A 1 115 ? 2.110 -9.111 -9.003 1.00 98.38 115 PRO A N 1
ATOM 913 C CA . PRO A 1 115 ? 1.656 -8.187 -10.055 1.00 98.38 115 PRO A CA 1
ATOM 914 C C . PRO A 1 115 ? 0.334 -8.566 -10.731 1.00 98.38 115 PRO A C 1
ATOM 916 O O . PRO A 1 115 ? -0.477 -7.703 -11.064 1.00 98.38 115 PRO A O 1
ATOM 919 N N . SER A 1 116 ? 0.102 -9.861 -10.962 1.00 98.56 116 SER A N 1
ATOM 920 C CA . SER A 1 116 ? -1.109 -10.323 -11.650 1.00 98.56 116 SER A CA 1
ATOM 921 C C . SER A 1 116 ? -2.368 -10.176 -10.788 1.00 98.56 116 SER A C 1
ATOM 923 O O . SER A 1 116 ? -3.320 -9.545 -11.263 1.00 98.56 116 SER A O 1
ATOM 925 N N . PRO A 1 117 ? -2.378 -10.631 -9.518 1.00 98.69 117 PRO A N 1
ATOM 926 C CA . PRO A 1 117 ? -3.451 -10.295 -8.585 1.00 98.69 117 PRO A CA 1
ATOM 927 C C . PRO A 1 117 ? -3.671 -8.786 -8.441 1.00 98.69 117 PRO A C 1
ATOM 929 O O . PRO A 1 117 ? -4.814 -8.333 -8.517 1.00 98.69 117 PRO A O 1
ATOM 932 N N . ALA A 1 118 ? -2.594 -7.998 -8.322 1.00 98.75 118 ALA A N 1
ATOM 933 C CA . ALA A 1 118 ? -2.682 -6.544 -8.214 1.00 98.75 118 ALA A CA 1
ATOM 934 C C . ALA A 1 118 ? -3.439 -5.926 -9.401 1.00 98.75 118 ALA A C 1
ATOM 936 O O . ALA A 1 118 ? -4.432 -5.223 -9.206 1.00 98.75 118 ALA A O 1
ATOM 937 N N . ALA A 1 119 ? -3.051 -6.270 -10.635 1.00 98.62 119 ALA A N 1
ATOM 938 C CA . ALA A 1 119 ? -3.720 -5.797 -11.847 1.00 98.62 119 ALA A CA 1
ATOM 939 C C . ALA A 1 119 ? -5.199 -6.221 -11.902 1.00 98.62 119 ALA A C 1
ATOM 941 O O . ALA A 1 119 ? -6.051 -5.457 -12.360 1.00 98.62 119 ALA A O 1
ATOM 942 N N . GLY A 1 120 ? -5.527 -7.420 -11.411 1.00 98.44 120 GLY A N 1
ATOM 943 C CA . GLY A 1 120 ? -6.909 -7.885 -11.292 1.00 98.44 120 GLY A CA 1
ATOM 944 C C . GLY A 1 120 ? -7.756 -6.986 -10.387 1.00 98.44 120 GLY A C 1
ATOM 945 O O . GLY A 1 120 ? -8.847 -6.569 -10.781 1.00 98.44 120 GLY A O 1
ATOM 946 N N . VAL A 1 121 ? -7.235 -6.632 -9.208 1.00 98.31 121 VAL A N 1
ATOM 947 C CA . VAL A 1 121 ? -7.949 -5.821 -8.207 1.00 98.31 121 VAL A CA 1
ATOM 948 C C . VAL A 1 121 ? -8.271 -4.419 -8.726 1.00 98.31 121 VAL A C 1
ATOM 950 O O . VAL A 1 121 ? -9.388 -3.936 -8.516 1.00 98.31 121 VAL A O 1
ATOM 953 N N . VAL A 1 122 ? -7.345 -3.765 -9.434 1.00 98.38 122 VAL A N 1
ATOM 954 C CA . VAL A 1 122 ? -7.528 -2.382 -9.923 1.00 98.38 122 VAL A CA 1
ATOM 955 C C . VAL A 1 122 ? -7.990 -2.271 -11.373 1.00 98.38 122 VAL A C 1
ATOM 957 O O . VAL A 1 122 ? -8.051 -1.169 -11.921 1.00 98.38 122 VAL A O 1
ATOM 960 N N . ARG A 1 123 ? -8.380 -3.380 -12.009 1.00 97.00 123 ARG A N 1
ATOM 961 C CA . ARG A 1 123 ? -8.949 -3.333 -13.360 1.00 97.00 123 ARG A CA 1
ATOM 962 C C . ARG A 1 123 ? -10.153 -2.387 -13.405 1.00 97.00 123 ARG A C 1
ATOM 964 O O . ARG A 1 123 ? -11.066 -2.494 -12.587 1.00 97.00 123 ARG A O 1
ATOM 971 N N . ASN A 1 124 ? -10.167 -1.475 -14.372 1.00 95.00 124 ASN A N 1
ATOM 972 C CA . ASN A 1 124 ? -11.191 -0.434 -14.531 1.00 95.00 124 ASN A CA 1
ATOM 973 C C . ASN A 1 124 ? -11.275 0.586 -13.376 1.00 95.00 124 ASN A C 1
ATOM 975 O O . ASN A 1 124 ? -12.238 1.345 -13.325 1.00 95.00 124 ASN A O 1
ATOM 979 N N . VAL A 1 125 ? -10.297 0.638 -12.462 1.00 97.38 125 VAL A N 1
ATOM 980 C CA . VAL A 1 125 ? -10.202 1.736 -11.489 1.00 97.38 125 VAL A CA 1
ATOM 981 C C . VAL A 1 125 ? -9.559 2.942 -12.173 1.00 97.38 125 VAL A C 1
ATOM 983 O O . VAL A 1 125 ? -8.435 2.831 -12.682 1.00 97.38 125 VAL A O 1
ATOM 986 N N . PRO A 1 126 ? -10.217 4.113 -12.186 1.00 93.94 126 PRO A N 1
ATOM 987 C CA . PRO A 1 126 ? -9.623 5.323 -12.732 1.00 93.94 126 PRO A CA 1
ATOM 988 C C . PRO A 1 126 ? -8.274 5.632 -12.077 1.00 93.94 126 PRO A C 1
ATOM 990 O O . PRO A 1 126 ? -8.110 5.525 -10.864 1.00 93.94 126 PRO A O 1
ATOM 993 N N . ARG A 1 127 ? -7.300 6.075 -12.881 1.00 91.50 127 ARG A N 1
ATOM 994 C CA . ARG A 1 127 ? -5.951 6.478 -12.428 1.00 91.50 127 ARG A CA 1
ATOM 995 C C . ARG A 1 127 ? -5.084 5.352 -11.844 1.00 91.50 127 ARG A C 1
ATOM 997 O O . ARG A 1 127 ? -3.977 5.655 -11.402 1.00 91.50 127 ARG A O 1
ATOM 1004 N N . ALA A 1 128 ? -5.518 4.089 -11.871 1.00 97.19 128 ALA A N 1
ATOM 1005 C CA . ALA A 1 128 ? -4.715 2.966 -11.381 1.00 97.19 128 ALA A CA 1
ATOM 1006 C C . ALA A 1 128 ? -3.362 2.856 -12.097 1.00 97.19 128 ALA A C 1
ATOM 1008 O O . ALA A 1 128 ? -2.330 2.809 -11.431 1.00 97.19 128 ALA A O 1
ATOM 1009 N N . GLU A 1 129 ? -3.359 2.920 -13.436 1.00 96.69 129 GLU A N 1
ATOM 1010 C CA . GLU A 1 129 ? -2.125 2.948 -14.234 1.00 96.69 129 GLU A CA 1
ATOM 1011 C C . GLU A 1 129 ? -1.206 4.086 -13.768 1.00 96.69 129 GLU A C 1
ATOM 1013 O O . GLU A 1 129 ? -0.092 3.835 -13.317 1.00 96.69 129 GLU A O 1
ATOM 1018 N N . GLY A 1 130 ? -1.693 5.331 -13.779 1.00 96.19 130 GLY A N 1
ATOM 1019 C CA . GLY A 1 130 ? -0.888 6.492 -13.391 1.00 96.19 130 GLY A CA 1
ATOM 1020 C C . GLY A 1 130 ? -0.337 6.406 -11.962 1.00 96.19 130 GLY A C 1
ATOM 1021 O O . GLY A 1 130 ? 0.816 6.765 -11.727 1.00 96.19 130 GLY A O 1
ATOM 1022 N N . ARG A 1 131 ? -1.122 5.888 -11.009 1.00 95.88 131 ARG A N 1
ATOM 1023 C CA . ARG A 1 131 ? -0.678 5.674 -9.624 1.00 95.88 131 ARG A CA 1
ATOM 1024 C C . ARG A 1 131 ? 0.435 4.631 -9.540 1.00 95.88 131 ARG A C 1
ATOM 1026 O O . ARG A 1 131 ? 1.444 4.899 -8.894 1.00 95.88 131 ARG A O 1
ATOM 1033 N N . LEU A 1 132 ? 0.272 3.477 -10.185 1.00 97.75 132 LEU A N 1
ATOM 1034 C CA . LEU A 1 132 ? 1.269 2.402 -10.183 1.00 97.75 132 LEU A CA 1
ATOM 1035 C C . LEU A 1 132 ? 2.574 2.851 -10.848 1.00 97.75 132 LEU A C 1
ATOM 1037 O O . LEU A 1 132 ? 3.652 2.633 -10.296 1.00 97.75 132 LEU A O 1
ATOM 1041 N N . MET A 1 133 ? 2.483 3.561 -11.976 1.00 96.62 133 MET A N 1
ATOM 1042 C CA . MET A 1 133 ? 3.645 4.171 -12.629 1.00 96.62 133 MET A CA 1
ATOM 1043 C C . MET A 1 133 ? 4.347 5.177 -11.708 1.00 96.62 133 MET A C 1
ATOM 1045 O O . MET A 1 133 ? 5.574 5.172 -11.592 1.00 96.62 133 MET A O 1
ATOM 1049 N N . TYR A 1 134 ? 3.574 6.030 -11.025 1.00 94.19 134 TYR A N 1
ATOM 1050 C CA . TYR A 1 134 ? 4.122 6.986 -10.067 1.00 94.19 134 TYR A CA 1
ATOM 1051 C C . TYR A 1 134 ? 4.843 6.271 -8.924 1.00 94.19 134 TYR A C 1
ATOM 1053 O O . TYR A 1 134 ? 5.959 6.649 -8.591 1.00 94.19 134 TYR A O 1
ATOM 1061 N N . GLN A 1 135 ? 4.267 5.212 -8.353 1.00 94.12 135 GLN A N 1
ATOM 1062 C CA . GLN A 1 135 ? 4.909 4.446 -7.282 1.00 94.12 135 GLN A CA 1
ATOM 1063 C C . GLN A 1 135 ? 6.175 3.725 -7.742 1.00 94.12 135 GLN A C 1
ATOM 1065 O O . GLN A 1 135 ? 7.180 3.755 -7.029 1.00 94.12 135 GLN A O 1
ATOM 1070 N N . ALA A 1 136 ? 6.159 3.139 -8.941 1.00 96.19 136 ALA A N 1
ATOM 1071 C CA . ALA A 1 136 ? 7.329 2.500 -9.528 1.00 96.19 136 ALA A CA 1
ATOM 1072 C C . ALA A 1 136 ? 8.524 3.465 -9.585 1.00 96.19 136 ALA A C 1
ATOM 1074 O O . ALA A 1 136 ? 9.639 3.108 -9.198 1.00 96.19 136 ALA A O 1
ATOM 1075 N N . TRP A 1 137 ? 8.283 4.711 -10.004 1.00 91.69 137 TRP A N 1
ATOM 1076 C CA . TRP A 1 137 ? 9.319 5.738 -10.087 1.00 91.69 137 TRP A CA 1
ATOM 1077 C C . TRP A 1 137 ? 9.643 6.389 -8.734 1.00 91.69 137 TRP A C 1
ATOM 1079 O O . TRP A 1 137 ? 10.798 6.395 -8.319 1.00 91.69 137 TRP A O 1
ATOM 1089 N N . TYR A 1 138 ? 8.644 6.946 -8.051 1.00 88.44 138 TYR A N 1
ATOM 1090 C CA . TYR A 1 138 ? 8.815 7.789 -6.865 1.00 88.44 138 TYR A CA 1
ATOM 1091 C C . TYR A 1 138 ? 9.173 7.000 -5.611 1.00 88.44 138 TYR A C 1
ATOM 1093 O O . TYR A 1 138 ? 10.012 7.446 -4.837 1.00 88.44 138 TYR A O 1
ATOM 1101 N N . ARG A 1 139 ? 8.531 5.847 -5.392 1.00 89.94 139 ARG A N 1
ATOM 1102 C CA . ARG A 1 139 ? 8.724 5.053 -4.175 1.00 89.94 139 ARG A CA 1
ATOM 1103 C C . ARG A 1 139 ? 9.858 4.061 -4.360 1.00 89.94 139 ARG A C 1
ATOM 1105 O O . ARG A 1 139 ? 10.831 4.113 -3.626 1.00 89.94 139 ARG A O 1
ATOM 1112 N N . TYR A 1 140 ? 9.749 3.173 -5.343 1.00 93.94 140 TYR A N 1
ATOM 1113 C CA . TYR A 1 140 ? 10.662 2.033 -5.436 1.00 93.94 140 TYR A CA 1
ATOM 1114 C C . TYR A 1 140 ? 11.990 2.385 -6.100 1.00 93.94 140 TYR A C 1
ATOM 1116 O O . TYR A 1 140 ? 13.051 2.121 -5.540 1.00 93.94 140 TYR A O 1
ATOM 1124 N N . ARG A 1 141 ? 11.962 3.048 -7.261 1.00 91.50 141 ARG A N 1
ATOM 1125 C CA . ARG A 1 141 ? 13.196 3.388 -7.982 1.00 91.50 141 ARG A CA 1
ATOM 1126 C C . ARG A 1 141 ? 14.064 4.408 -7.236 1.00 91.50 141 ARG A C 1
ATOM 1128 O O . ARG A 1 141 ? 15.282 4.238 -7.235 1.00 91.50 141 ARG A O 1
ATOM 1135 N N . GLN A 1 142 ? 13.473 5.438 -6.618 1.00 87.12 142 GLN A N 1
ATOM 1136 C CA . GLN A 1 142 ? 14.222 6.412 -5.797 1.00 87.12 142 GLN A CA 1
ATOM 1137 C C . GLN A 1 142 ? 14.889 5.748 -4.588 1.00 87.12 142 GLN A C 1
ATOM 1139 O O . GLN A 1 142 ? 16.027 6.063 -4.259 1.00 87.12 142 GLN A O 1
ATOM 1144 N N . ASP A 1 143 ? 14.209 4.780 -3.976 1.00 89.12 143 ASP A N 1
ATOM 1145 C CA . ASP A 1 143 ? 14.718 4.013 -2.840 1.00 89.12 143 ASP A CA 1
ATOM 1146 C C . ASP A 1 143 ? 15.661 2.858 -3.234 1.00 89.12 143 ASP A C 1
ATOM 1148 O O . ASP A 1 143 ? 16.053 2.076 -2.365 1.00 89.12 143 ASP A O 1
ATOM 1152 N N . GLN A 1 144 ? 15.992 2.729 -4.526 1.00 93.56 144 GLN A N 1
ATOM 1153 C CA . GLN A 1 144 ? 16.790 1.639 -5.106 1.00 93.56 144 GLN A CA 1
ATOM 1154 C C . GLN A 1 144 ? 16.206 0.230 -4.885 1.00 93.56 144 GLN A C 1
ATOM 1156 O O . GLN A 1 144 ? 16.911 -0.770 -5.006 1.00 93.56 144 GLN A O 1
ATOM 1161 N N . ASP A 1 145 ? 14.903 0.140 -4.615 1.00 95.25 145 ASP A N 1
ATOM 1162 C CA . ASP A 1 145 ? 14.155 -1.113 -4.529 1.00 95.25 145 ASP A CA 1
ATOM 1163 C C . ASP A 1 145 ? 13.717 -1.546 -5.935 1.00 95.25 145 ASP A C 1
ATOM 1165 O O . ASP A 1 145 ? 12.554 -1.439 -6.337 1.00 95.25 145 ASP A O 1
ATOM 1169 N N . TYR A 1 146 ? 14.690 -1.962 -6.746 1.00 97.50 146 TYR A N 1
ATOM 1170 C CA . TYR A 1 146 ? 14.442 -2.260 -8.156 1.00 97.50 146 TYR A CA 1
ATOM 1171 C C . TYR A 1 146 ? 13.547 -3.484 -8.356 1.00 97.50 146 TYR A C 1
ATOM 1173 O O . TYR A 1 146 ? 12.803 -3.527 -9.333 1.00 97.50 146 TYR A O 1
ATOM 1181 N N . GLN A 1 147 ? 13.537 -4.424 -7.409 1.00 97.81 147 GLN A N 1
ATOM 1182 C CA . GLN A 1 147 ? 12.633 -5.572 -7.435 1.00 97.81 147 GLN A CA 1
ATOM 1183 C C . GLN A 1 147 ? 11.165 -5.127 -7.391 1.00 97.81 147 GLN A C 1
ATOM 1185 O O . GLN A 1 147 ? 10.372 -5.517 -8.249 1.00 97.81 147 GLN A O 1
ATOM 1190 N N . ARG A 1 148 ? 10.792 -4.242 -6.460 1.00 97.94 148 ARG A N 1
ATOM 1191 C CA . ARG A 1 148 ? 9.408 -3.741 -6.390 1.00 97.94 148 ARG A CA 1
ATOM 1192 C C . ARG A 1 148 ? 9.079 -2.749 -7.495 1.00 97.94 148 ARG A C 1
ATOM 1194 O O . ARG A 1 148 ? 7.932 -2.690 -7.935 1.00 97.94 148 ARG A O 1
ATOM 1201 N N . ALA A 1 149 ? 10.074 -2.027 -8.013 1.00 98.06 149 ALA A N 1
ATOM 1202 C CA . ALA A 1 149 ? 9.893 -1.236 -9.227 1.00 98.06 149 ALA A CA 1
ATOM 1203 C C . ALA A 1 149 ? 9.514 -2.130 -10.423 1.00 98.06 149 ALA A C 1
ATOM 1205 O O . ALA A 1 149 ? 8.576 -1.798 -11.147 1.00 98.06 149 ALA A O 1
ATOM 1206 N N . VAL A 1 150 ? 10.180 -3.281 -10.597 1.00 98.56 150 VAL A N 1
ATOM 1207 C CA . VAL A 1 150 ? 9.827 -4.286 -11.616 1.00 98.56 150 VAL A CA 1
ATOM 1208 C C . VAL A 1 150 ? 8.384 -4.760 -11.433 1.00 98.56 150 VAL A C 1
ATOM 1210 O O . VAL A 1 150 ? 7.614 -4.707 -12.391 1.00 98.56 150 VAL A O 1
ATOM 1213 N N . TYR A 1 151 ? 7.978 -5.141 -10.218 1.00 98.62 151 TYR A N 1
ATOM 1214 C CA . TYR A 1 151 ? 6.605 -5.588 -9.945 1.00 98.62 151 TYR A CA 1
ATOM 1215 C C . TYR A 1 151 ? 5.551 -4.525 -10.275 1.00 98.62 151 TYR A C 1
ATOM 1217 O O . TYR A 1 151 ? 4.524 -4.828 -10.890 1.00 98.62 151 TYR A O 1
ATOM 1225 N N . ALA A 1 152 ? 5.814 -3.265 -9.929 1.00 98.44 152 ALA A N 1
ATOM 1226 C CA . ALA A 1 152 ? 4.912 -2.162 -10.235 1.00 98.44 152 ALA A CA 1
ATOM 1227 C C . ALA A 1 152 ? 4.775 -1.947 -11.753 1.00 98.44 152 ALA A C 1
ATOM 1229 O O . ALA A 1 152 ? 3.657 -1.855 -12.261 1.00 98.44 152 ALA A O 1
ATOM 1230 N N . TRP A 1 153 ? 5.885 -1.944 -12.501 1.00 98.38 153 TRP A N 1
ATOM 1231 C CA . TRP A 1 153 ? 5.840 -1.805 -13.961 1.00 98.38 153 TRP A CA 1
ATOM 1232 C C . TRP A 1 153 ? 5.181 -3.000 -14.653 1.00 98.38 153 TRP A C 1
ATOM 1234 O O . TRP A 1 153 ? 4.394 -2.802 -15.575 1.00 98.38 153 TRP A O 1
ATOM 1244 N N . GLN A 1 154 ? 5.431 -4.227 -14.188 1.00 98.56 154 GLN A N 1
ATOM 1245 C CA . GLN A 1 154 ? 4.737 -5.424 -14.675 1.00 98.56 154 GLN A CA 1
ATOM 1246 C C . GLN A 1 154 ? 3.224 -5.314 -14.479 1.00 98.56 154 GLN A C 1
ATOM 1248 O O . GLN A 1 154 ? 2.460 -5.637 -15.383 1.00 98.56 154 GLN A O 1
ATOM 1253 N N . THR A 1 155 ? 2.784 -4.799 -13.330 1.00 98.75 155 THR A N 1
ATOM 1254 C CA . THR A 1 155 ? 1.357 -4.580 -13.052 1.00 98.75 155 THR A CA 1
ATOM 1255 C C . THR A 1 155 ? 0.746 -3.592 -14.041 1.00 98.75 155 THR A C 1
ATOM 1257 O O . THR A 1 155 ? -0.337 -3.839 -14.564 1.00 98.75 155 THR A O 1
ATOM 1260 N N . VAL A 1 156 ? 1.457 -2.507 -14.370 1.00 98.31 156 VAL A N 1
ATOM 1261 C CA . VAL A 1 156 ? 1.009 -1.564 -15.406 1.00 98.31 156 VAL A CA 1
ATOM 1262 C C . VAL A 1 156 ? 0.933 -2.238 -16.775 1.00 98.31 156 VAL A C 1
ATOM 1264 O O . VAL A 1 156 ? -0.075 -2.080 -17.452 1.00 98.31 156 VAL A O 1
ATOM 1267 N N . MET A 1 157 ? 1.933 -3.037 -17.161 1.00 98.25 157 MET A N 1
ATOM 1268 C CA . MET A 1 157 ? 1.918 -3.778 -18.433 1.00 98.25 157 MET A CA 1
ATOM 1269 C C . MET A 1 157 ? 0.748 -4.770 -18.529 1.00 98.25 157 MET A C 1
ATOM 1271 O O . MET A 1 157 ? 0.242 -5.016 -19.617 1.00 98.25 157 MET A O 1
ATOM 1275 N N . LEU A 1 158 ? 0.291 -5.329 -17.404 1.00 98.31 158 LEU A N 1
ATOM 1276 C CA . LEU A 1 158 ? -0.892 -6.197 -17.359 1.00 98.31 158 LEU A CA 1
ATOM 1277 C C . LEU A 1 158 ? -2.214 -5.423 -17.480 1.00 98.31 158 LEU A C 1
ATOM 1279 O O . LEU A 1 158 ? -3.210 -5.989 -17.929 1.00 98.31 158 LEU A O 1
ATOM 1283 N N . LEU A 1 159 ? -2.243 -4.153 -17.066 1.00 97.44 159 LEU A N 1
ATOM 1284 C CA . LEU A 1 159 ? -3.399 -3.267 -17.237 1.00 97.44 159 LEU A CA 1
ATOM 1285 C C . LEU A 1 159 ? -3.449 -2.653 -18.640 1.00 97.44 159 LEU A C 1
ATOM 1287 O O . LEU A 1 159 ? -4.526 -2.525 -19.215 1.00 97.44 159 LEU A O 1
ATOM 1291 N N . ASN A 1 160 ? -2.287 -2.271 -19.165 1.00 96.75 160 ASN A N 1
ATOM 1292 C CA . ASN A 1 160 ? -2.110 -1.593 -20.439 1.00 96.75 160 ASN A CA 1
ATOM 1293 C C . ASN A 1 160 ? -0.836 -2.115 -21.137 1.00 96.75 160 ASN A C 1
ATOM 1295 O O . ASN A 1 160 ? 0.248 -1.546 -20.956 1.00 96.75 160 ASN A O 1
ATOM 1299 N N . PRO A 1 161 ? -0.951 -3.193 -21.937 1.00 96.62 161 PRO A N 1
ATOM 1300 C CA . PRO A 1 161 ? 0.186 -3.797 -22.637 1.00 96.62 161 PRO A CA 1
ATOM 1301 C C . PRO A 1 161 ? 0.890 -2.858 -23.624 1.00 96.62 161 PRO A C 1
ATOM 1303 O O . PRO A 1 161 ? 2.076 -3.038 -23.901 1.00 96.62 161 PRO A O 1
ATOM 1306 N N . ASP A 1 162 ? 0.187 -1.837 -24.116 1.00 97.06 162 ASP A N 1
ATOM 1307 C CA . ASP A 1 162 ? 0.697 -0.879 -25.100 1.00 97.06 162 ASP A CA 1
ATOM 1308 C C . ASP A 1 162 ? 1.397 0.332 -24.450 1.00 97.06 162 ASP A C 1
ATOM 1310 O O . ASP A 1 162 ? 1.868 1.245 -25.136 1.00 97.06 162 ASP A O 1
ATOM 1314 N N . SER A 1 163 ? 1.506 0.362 -23.115 1.00 96.50 163 SER A N 1
ATOM 1315 C CA . SER A 1 163 ? 2.126 1.465 -22.377 1.00 96.50 163 SER A CA 1
ATOM 1316 C C . SER A 1 163 ? 3.643 1.521 -22.609 1.00 96.50 163 SER A C 1
ATOM 1318 O O . SER A 1 163 ? 4.450 0.908 -21.903 1.00 96.50 163 SER A O 1
ATOM 1320 N N . ALA A 1 164 ? 4.070 2.336 -23.579 1.00 96.44 164 ALA A N 1
ATOM 1321 C CA . ALA A 1 164 ? 5.486 2.554 -23.896 1.00 96.44 164 ALA A CA 1
ATOM 1322 C C . ALA A 1 164 ? 6.300 3.084 -22.698 1.00 96.44 164 ALA A C 1
ATOM 1324 O O . ALA A 1 164 ? 7.503 2.837 -22.588 1.00 96.44 164 ALA A O 1
ATOM 1325 N N . ASN A 1 165 ? 5.658 3.820 -21.786 1.00 95.06 165 ASN A N 1
ATOM 1326 C CA . ASN A 1 165 ? 6.295 4.290 -20.559 1.00 95.06 165 ASN A CA 1
ATOM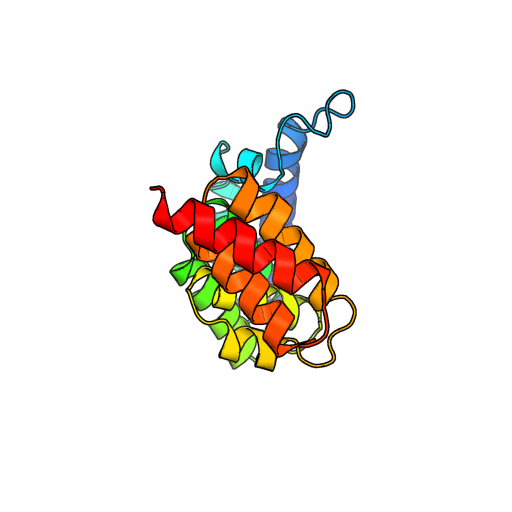 1327 C C . ASN A 1 165 ? 6.558 3.141 -19.585 1.00 95.06 165 ASN A C 1
ATOM 1329 O O . ASN A 1 165 ? 7.660 3.056 -19.045 1.00 95.06 165 ASN A O 1
ATOM 1333 N N . ALA A 1 166 ? 5.583 2.247 -19.398 1.00 96.44 166 ALA A N 1
ATOM 1334 C CA . ALA A 1 166 ? 5.742 1.097 -18.521 1.00 96.44 166 ALA A CA 1
ATOM 1335 C C . ALA A 1 166 ? 6.780 0.108 -19.052 1.00 96.44 166 ALA A C 1
ATOM 1337 O O . ALA A 1 166 ? 7.625 -0.345 -18.283 1.00 96.44 166 ALA A O 1
ATOM 1338 N N . LYS A 1 167 ? 6.803 -0.133 -20.370 1.00 97.69 167 LYS A N 1
ATOM 1339 C CA . LYS A 1 167 ? 7.826 -0.971 -21.007 1.00 97.69 167 LYS A CA 1
ATOM 1340 C C . LYS A 1 167 ? 9.240 -0.445 -20.745 1.00 97.69 167 LYS A C 1
ATOM 1342 O O . LYS A 1 167 ? 10.086 -1.179 -20.244 1.00 97.69 167 LYS A O 1
ATOM 1347 N N . ARG A 1 168 ? 9.483 0.846 -21.006 1.00 97.25 168 ARG A N 1
ATOM 1348 C CA . ARG A 1 168 ? 10.790 1.477 -20.742 1.00 97.25 168 ARG A CA 1
ATOM 1349 C C . ARG A 1 168 ? 11.160 1.453 -19.258 1.00 97.25 168 ARG A C 1
ATOM 1351 O O . ARG A 1 168 ? 12.315 1.210 -18.918 1.00 97.25 168 ARG A O 1
ATOM 1358 N N . GLY A 1 169 ? 10.191 1.713 -18.378 1.00 96.81 169 GLY A N 1
ATOM 1359 C CA . GLY A 1 169 ? 10.389 1.666 -16.929 1.00 96.81 169 GLY A CA 1
ATOM 1360 C C . GLY A 1 169 ? 10.775 0.271 -16.434 1.00 96.81 169 GLY A C 1
ATOM 1361 O O . GLY A 1 169 ? 11.697 0.144 -15.628 1.00 96.81 169 GLY A O 1
ATOM 1362 N N . LEU A 1 170 ? 10.120 -0.767 -16.962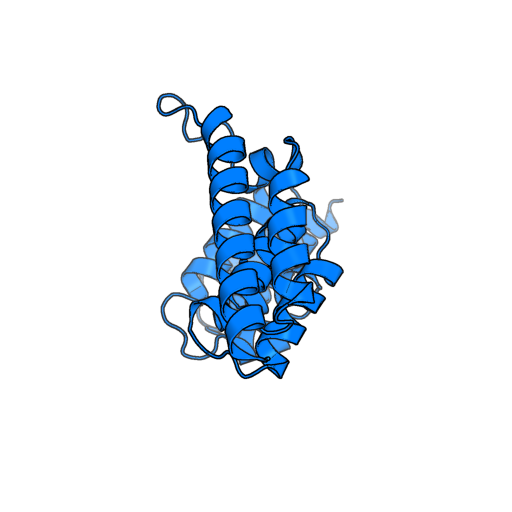 1.00 97.75 170 LEU A N 1
ATOM 1363 C CA . LEU A 1 170 ? 10.413 -2.167 -16.667 1.00 97.75 170 LEU A CA 1
ATOM 1364 C C . LEU A 1 170 ? 11.824 -2.560 -17.118 1.00 97.75 170 LEU A C 1
ATOM 1366 O O . LEU A 1 170 ? 12.573 -3.139 -16.335 1.00 97.75 170 LEU A O 1
ATOM 1370 N N . GLU A 1 171 ? 12.204 -2.211 -18.349 1.00 97.75 171 GLU A N 1
ATOM 1371 C CA . GLU A 1 171 ? 13.538 -2.487 -18.897 1.00 97.75 171 GLU A CA 1
ATOM 1372 C C . GLU A 1 171 ? 14.654 -1.822 -18.062 1.00 97.75 171 GLU A C 1
ATOM 1374 O O . GLU A 1 171 ? 15.638 -2.481 -17.715 1.00 97.75 171 GLU A O 1
ATOM 1379 N N . ASP A 1 172 ? 14.498 -0.546 -17.674 1.00 96.88 172 ASP A N 1
ATOM 1380 C CA . ASP A 1 172 ? 15.458 0.158 -16.799 1.00 96.88 172 ASP A CA 1
ATOM 1381 C C . ASP A 1 172 ? 15.537 -0.482 -15.406 1.00 96.88 172 ASP A C 1
ATOM 1383 O O . ASP A 1 172 ? 16.636 -0.710 -14.897 1.00 96.88 172 ASP A O 1
ATOM 1387 N N . ALA A 1 173 ? 14.393 -0.799 -14.792 1.00 97.06 173 ALA A N 1
ATOM 1388 C CA . ALA A 1 173 ? 14.354 -1.412 -13.466 1.00 97.06 173 ALA A CA 1
ATOM 1389 C C . ALA A 1 173 ? 15.014 -2.801 -13.462 1.00 97.06 173 ALA A C 1
ATOM 1391 O O . ALA A 1 173 ? 15.832 -3.082 -12.587 1.00 97.06 173 ALA A O 1
ATOM 1392 N N . GLN A 1 174 ? 14.739 -3.636 -14.470 1.00 97.94 174 GLN A N 1
ATOM 1393 C CA . GLN A 1 174 ? 15.333 -4.969 -14.587 1.00 97.94 174 GLN A CA 1
ATOM 1394 C C . GLN A 1 174 ? 16.847 -4.904 -14.805 1.00 97.94 174 GLN A C 1
ATOM 1396 O O . GLN A 1 174 ? 17.597 -5.662 -14.191 1.00 97.94 174 GLN A O 1
ATOM 1401 N N . LYS A 1 175 ? 17.314 -3.974 -15.647 1.00 97.69 175 LYS A N 1
ATOM 1402 C CA . LYS A 1 175 ? 18.749 -3.768 -15.868 1.00 97.69 175 LYS A CA 1
ATOM 1403 C C . LYS A 1 175 ? 19.468 -3.419 -14.566 1.00 97.69 175 LYS A C 1
ATOM 1405 O O . LYS A 1 175 ? 20.542 -3.950 -14.318 1.00 97.69 175 LYS A O 1
ATOM 1410 N N . ARG A 1 176 ? 18.883 -2.539 -13.749 1.00 96.56 176 ARG A N 1
ATOM 1411 C CA . ARG A 1 176 ? 19.460 -2.117 -12.463 1.00 96.56 176 ARG A CA 1
ATOM 1412 C C . ARG A 1 176 ? 19.431 -3.225 -11.419 1.00 96.56 176 ARG A C 1
ATOM 1414 O O . ARG A 1 176 ? 20.412 -3.382 -10.706 1.00 96.56 176 ARG A O 1
ATOM 1421 N N . LEU A 1 177 ? 18.347 -4.001 -11.362 1.00 96.31 177 LEU A N 1
ATOM 1422 C CA . LEU A 1 177 ? 18.236 -5.158 -10.472 1.00 96.31 177 LEU A CA 1
ATOM 1423 C C . LEU A 1 177 ? 19.329 -6.198 -10.758 1.00 96.31 177 LEU A C 1
ATOM 1425 O O . LEU A 1 177 ? 19.930 -6.714 -9.831 1.00 96.31 177 LEU A O 1
ATOM 1429 N N . ASN A 1 178 ? 19.635 -6.454 -12.032 1.00 94.94 178 ASN A N 1
ATOM 1430 C CA . ASN A 1 178 ? 20.669 -7.417 -12.434 1.00 94.94 178 ASN A CA 1
ATOM 1431 C C . ASN A 1 178 ? 22.114 -6.912 -12.225 1.00 94.94 178 ASN A C 1
ATOM 1433 O O . ASN A 1 178 ? 23.059 -7.649 -12.492 1.00 94.94 178 ASN A O 1
ATOM 1437 N N . GLN A 1 179 ? 22.292 -5.642 -11.852 1.00 92.38 179 GLN A N 1
ATOM 1438 C CA . GLN A 1 179 ? 23.596 -5.020 -11.589 1.00 92.38 179 GLN A CA 1
ATOM 1439 C C . GLN A 1 179 ? 23.910 -4.905 -10.088 1.00 92.38 179 GLN A C 1
ATOM 1441 O O . GLN A 1 179 ? 24.991 -4.423 -9.747 1.00 92.38 179 GLN A O 1
ATOM 1446 N N . GLN A 1 180 ? 22.969 -5.292 -9.222 1.00 79.62 180 GLN A N 1
ATOM 1447 C CA . GLN A 1 180 ? 23.144 -5.409 -7.771 1.00 79.62 180 GLN A CA 1
ATOM 1448 C C . GLN A 1 180 ? 23.640 -6.809 -7.412 1.00 79.62 180 GLN A C 1
ATOM 1450 O O . GLN A 1 180 ? 24.447 -6.891 -6.461 1.00 79.62 180 GLN A O 1
#